Protein AF-A0A3M1EK47-F1 (afdb_monomer)

Mean predicted aligned error: 3.62 Å

Radius of gyration: 11.81 Å; Cα contacts (8 Å, |Δi|>4): 187; chains: 1; bounding box: 24×25×31 Å

Foldseek 3Di:
DKDKDKDFAFWKKWFWDQWPFWKKWKDKPNDDTDIDTRHRPDGIGIPGDRGDGGMMMMMIDTPDPTDIGTPDMDHD

Secondary structure (DSSP, 8-state):
-EEEEEEEES-EEEEES--SS-EEEEEETTPPPEEEE--TT--EEE--S-PPSEEEEEEEEE-SS----EEEEEE-

Nearest PDB structures (foldseek):
  2wao-assembly1_A  TM=8.821E-01  e=1.740E-03  Acetivibrio thermocellus
  2wab-assembly1_A  TM=8.335E-01  e=1.482E-03  Acetivibrio thermocellus
  6ncw-assembly1_A  TM=5.871E-01  e=5.308E-02  Eisenbergiella tayi
  6ncx-assembly1_D  TM=5.880E-01  e=1.007E-01  Eisenbergiella tayi
  6ncx-assembly1_C  TM=5.852E-01  e=1.007E-01  Eisenbergiella tayi

Structure (mmCIF, N/CA/C/O backbone):
data_AF-A0A3M1EK47-F1
#
_entry.id   AF-A0A3M1EK47-F1
#
loop_
_atom_site.group_PDB
_atom_site.id
_atom_site.type_symbol
_atom_site.label_atom_id
_atom_site.label_alt_id
_atom_site.label_comp_id
_atom_site.label_asym_id
_atom_site.label_entity_id
_atom_site.label_seq_id
_atom_site.pdbx_PDB_ins_code
_atom_site.Cartn_x
_atom_site.Cartn_y
_atom_site.Cartn_z
_atom_site.occupancy
_atom_site.B_iso_or_equiv
_atom_site.auth_seq_id
_atom_site.auth_comp_id
_atom_site.auth_asym_id
_atom_site.auth_atom_id
_atom_site.pdbx_PDB_model_num
ATOM 1 N N . GLU A 1 1 ? -0.085 3.322 -11.494 1.00 84.31 1 GLU A N 1
ATOM 2 C CA . GLU A 1 1 ? -1.457 2.929 -11.083 1.00 84.31 1 GLU A CA 1
ATOM 3 C C . GLU A 1 1 ? -1.706 3.322 -9.630 1.00 84.31 1 GLU A C 1
ATOM 5 O O . GLU A 1 1 ? -0.732 3.449 -8.892 1.00 84.31 1 GLU A O 1
ATOM 10 N N . THR A 1 2 ? -2.964 3.522 -9.222 1.00 91.50 2 THR A N 1
ATOM 11 C CA . THR A 1 2 ? -3.313 3.958 -7.857 1.00 91.50 2 THR A CA 1
ATOM 12 C C . THR A 1 2 ? -4.375 3.056 -7.243 1.00 91.50 2 THR A C 1
ATOM 14 O O . THR A 1 2 ? -5.424 2.840 -7.845 1.00 91.50 2 THR A O 1
ATOM 17 N N . VAL A 1 3 ? -4.135 2.600 -6.014 1.00 91.75 3 VAL A N 1
ATOM 18 C CA . VAL A 1 3 ? -5.096 1.865 -5.183 1.00 91.75 3 VAL A CA 1
ATOM 19 C C . VAL A 1 3 ? -5.409 2.698 -3.946 1.00 91.75 3 VAL A C 1
ATOM 21 O O . VAL A 1 3 ? -4.512 3.281 -3.337 1.00 91.75 3 VAL A O 1
ATOM 24 N N . ARG A 1 4 ? -6.685 2.758 -3.563 1.00 94.75 4 ARG A N 1
ATOM 25 C CA . ARG A 1 4 ? -7.142 3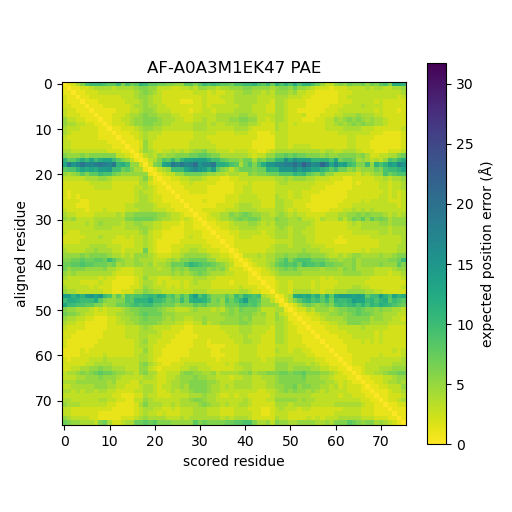.459 -2.361 1.00 94.75 4 ARG A CA 1
ATOM 26 C C . ARG A 1 4 ? -8.078 2.566 -1.563 1.00 94.75 4 ARG A C 1
ATOM 28 O O . ARG A 1 4 ? -8.995 1.985 -2.135 1.00 94.75 4 ARG A O 1
ATOM 35 N N . PHE A 1 5 ? -7.862 2.491 -0.257 1.00 94.25 5 PHE A N 1
ATOM 36 C CA . PHE A 1 5 ? -8.693 1.706 0.651 1.00 94.25 5 PHE A CA 1
ATOM 37 C C . PHE A 1 5 ? -8.701 2.315 2.052 1.00 94.25 5 PHE A C 1
ATOM 39 O O . PHE A 1 5 ? -7.857 3.148 2.388 1.00 94.25 5 PHE A O 1
ATOM 46 N N . THR A 1 6 ? -9.668 1.897 2.861 1.00 95.75 6 THR A N 1
ATOM 47 C CA . THR A 1 6 ? -9.754 2.242 4.279 1.00 95.75 6 THR A CA 1
ATOM 48 C C . THR A 1 6 ? -9.581 1.000 5.136 1.00 95.75 6 THR A C 1
ATOM 50 O O . THR A 1 6 ? -9.944 -0.105 4.731 1.00 95.75 6 THR A O 1
ATOM 53 N N . PHE A 1 7 ? -9.011 1.170 6.324 1.00 94.06 7 PHE A N 1
ATOM 54 C CA . PHE A 1 7 ? -8.927 0.103 7.315 1.00 94.06 7 PHE A CA 1
ATOM 55 C C . PHE A 1 7 ? -9.062 0.674 8.729 1.00 94.06 7 PHE A C 1
ATOM 57 O O . PHE A 1 7 ? -8.752 1.838 8.970 1.00 94.06 7 PHE A O 1
ATOM 64 N N . SER A 1 8 ? -9.515 -0.154 9.671 1.00 95.19 8 SER A N 1
ATOM 65 C CA . SER A 1 8 ? -9.549 0.180 11.098 1.00 95.19 8 SER A CA 1
ATOM 66 C C . SER A 1 8 ? -8.411 -0.520 11.830 1.00 95.19 8 SER A C 1
ATOM 68 O O . SER A 1 8 ? -8.373 -1.748 11.869 1.00 95.19 8 SER A O 1
ATOM 70 N N . GLY A 1 9 ? -7.497 0.238 12.425 1.00 93.25 9 GLY A N 1
ATOM 71 C CA . GLY A 1 9 ? -6.328 -0.311 13.103 1.00 93.25 9 GLY A CA 1
ATOM 72 C C . GLY A 1 9 ? -5.363 0.776 13.552 1.00 93.25 9 GLY A C 1
ATOM 73 O O . GLY A 1 9 ? -5.733 1.931 13.721 1.00 93.25 9 GLY A O 1
ATOM 74 N N . ARG A 1 10 ? -4.121 0.381 13.791 1.00 93.25 10 ARG A N 1
ATOM 75 C CA . ARG A 1 10 ? -2.986 1.247 14.154 1.00 93.25 10 ARG A CA 1
ATOM 76 C C . ARG A 1 10 ? -1.731 0.905 13.348 1.00 93.25 10 ARG A C 1
ATOM 78 O O . ARG A 1 10 ? -0.761 1.668 13.366 1.00 93.25 10 ARG A O 1
ATOM 85 N N . ARG A 1 11 ? -1.717 -0.250 12.674 1.00 92.50 11 ARG A N 1
ATOM 86 C CA . ARG A 1 11 ? -0.613 -0.711 11.829 1.00 92.50 11 ARG A CA 1
ATOM 87 C C . ARG A 1 11 ? -1.148 -1.364 10.566 1.00 92.50 11 ARG A C 1
ATOM 89 O O . ARG A 1 11 ? -2.204 -1.989 10.573 1.00 92.50 11 ARG A O 1
ATOM 96 N N . LEU A 1 12 ? -0.365 -1.225 9.506 1.00 93.19 12 LEU A N 1
ATOM 97 C CA . LEU A 1 12 ? -0.611 -1.830 8.213 1.00 93.19 12 LEU A CA 1
ATOM 98 C C . LEU A 1 12 ? 0.711 -2.364 7.662 1.00 93.19 12 LEU A C 1
ATOM 100 O O . LEU A 1 12 ? 1.709 -1.637 7.622 1.00 93.19 12 LEU A 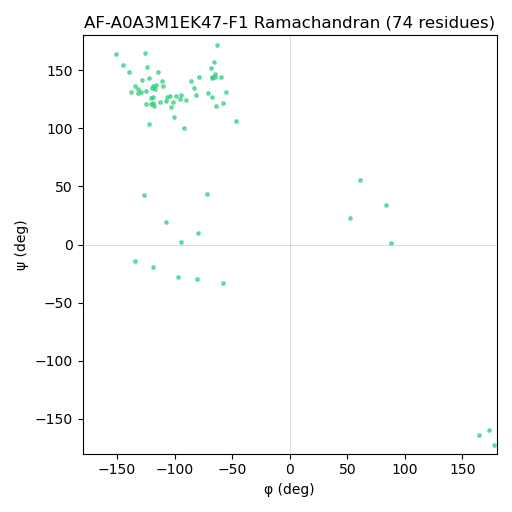O 1
ATOM 104 N N . THR A 1 13 ? 0.697 -3.607 7.204 1.00 94.00 13 THR A N 1
ATOM 105 C CA . THR A 1 13 ? 1.793 -4.219 6.452 1.00 94.00 13 THR A CA 1
ATOM 106 C C . THR A 1 13 ? 1.275 -4.603 5.076 1.00 94.00 13 THR A C 1
ATOM 108 O O . THR A 1 13 ? 0.253 -5.279 4.960 1.00 94.00 13 THR A O 1
ATOM 111 N N . LEU A 1 14 ? 1.975 -4.153 4.038 1.00 92.56 14 LEU A N 1
ATOM 112 C CA . LEU A 1 14 ? 1.746 -4.566 2.660 1.00 92.56 14 LEU A CA 1
ATOM 113 C C . LEU A 1 14 ? 2.442 -5.909 2.427 1.00 92.56 14 LEU A C 1
ATOM 115 O O . LEU A 1 14 ? 3.637 -6.032 2.709 1.00 92.56 14 LEU A O 1
ATOM 119 N N . VAL A 1 15 ? 1.699 -6.881 1.901 1.00 93.38 15 VAL A N 1
ATOM 120 C CA . VAL A 1 15 ? 2.226 -8.184 1.490 1.00 93.38 15 VAL A CA 1
ATOM 121 C C . VAL A 1 15 ? 2.241 -8.246 -0.032 1.00 93.38 15 VAL A C 1
ATOM 123 O O . VAL A 1 15 ? 1.213 -8.038 -0.682 1.00 93.38 15 VAL A O 1
ATOM 126 N N . THR A 1 16 ? 3.412 -8.502 -0.601 1.00 91.81 16 THR A N 1
ATOM 127 C CA . THR A 1 16 ? 3.641 -8.551 -2.043 1.00 91.81 16 THR A CA 1
ATOM 128 C C . THR A 1 16 ? 4.234 -9.887 -2.453 1.00 91.81 16 THR A C 1
ATOM 130 O O . THR A 1 16 ? 5.016 -10.486 -1.709 1.00 91.81 16 THR A O 1
ATOM 133 N N . THR A 1 17 ? 3.983 -10.280 -3.698 1.00 87.00 17 THR A N 1
ATOM 134 C CA . THR A 1 17 ? 4.894 -11.204 -4.372 1.00 87.00 17 THR A CA 1
ATOM 135 C C . THR A 1 17 ? 6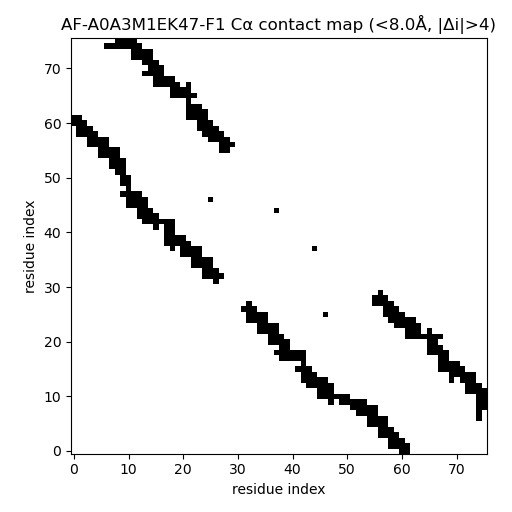.244 -10.508 -4.588 1.00 87.00 17 THR A C 1
ATOM 137 O O . THR A 1 17 ? 6.296 -9.270 -4.586 1.00 87.00 17 THR A O 1
ATOM 140 N N . PRO A 1 18 ? 7.353 -11.257 -4.746 1.00 74.88 18 PRO A N 1
ATOM 141 C CA . PRO A 1 18 ? 8.649 -10.693 -5.117 1.00 74.88 18 PRO A CA 1
ATOM 142 C C . PRO A 1 18 ? 8.502 -9.712 -6.286 1.00 74.88 18 PRO A C 1
ATOM 144 O O . PRO A 1 18 ? 8.212 -10.102 -7.418 1.00 74.88 18 PRO A O 1
ATOM 147 N N . SER A 1 19 ? 8.617 -8.419 -5.985 1.00 67.00 19 SER A N 1
ATOM 148 C CA . SER A 1 19 ? 8.443 -7.353 -6.970 1.00 67.00 19 SER A CA 1
ATOM 149 C C . SER A 1 19 ? 9.774 -7.119 -7.670 1.00 67.00 19 SER A C 1
ATOM 151 O O . SER A 1 19 ? 10.806 -7.142 -7.010 1.00 67.00 19 SER A O 1
ATOM 153 N N . GLY A 1 20 ? 9.792 -6.872 -8.976 1.00 75.31 20 GLY A N 1
ATOM 154 C CA . GLY A 1 20 ? 11.036 -6.634 -9.725 1.00 75.31 20 GLY A CA 1
ATOM 155 C C . GLY A 1 20 ? 11.691 -5.274 -9.433 1.00 75.31 20 GLY A C 1
ATOM 156 O O . GLY A 1 20 ? 12.051 -4.572 -10.372 1.00 75.31 20 GLY A O 1
ATOM 157 N N . GLY A 1 21 ? 11.764 -4.846 -8.166 1.00 84.75 21 GLY A N 1
ATOM 158 C CA . GLY A 1 21 ? 12.259 -3.527 -7.759 1.00 84.75 21 GLY A CA 1
ATOM 159 C C . GLY A 1 21 ? 11.207 -2.414 -7.842 1.00 84.75 21 GLY A C 1
ATOM 160 O O . GLY A 1 21 ? 11.525 -1.269 -8.184 1.00 84.75 21 GLY A O 1
ATOM 161 N N . ALA A 1 22 ? 9.937 -2.727 -7.574 1.00 91.31 22 ALA A N 1
ATOM 162 C CA . ALA A 1 22 ? 8.859 -1.745 -7.636 1.00 91.31 22 ALA A CA 1
ATOM 163 C C . ALA A 1 22 ? 9.019 -0.641 -6.581 1.00 91.31 22 ALA A C 1
ATOM 165 O O . ALA A 1 22 ? 9.518 -0.856 -5.479 1.00 91.31 22 ALA A O 1
ATOM 166 N N . THR A 1 23 ? 8.595 0.573 -6.915 1.00 93.00 23 THR A N 1
ATOM 167 C CA . THR A 1 23 ? 8.581 1.710 -5.990 1.00 93.00 23 TH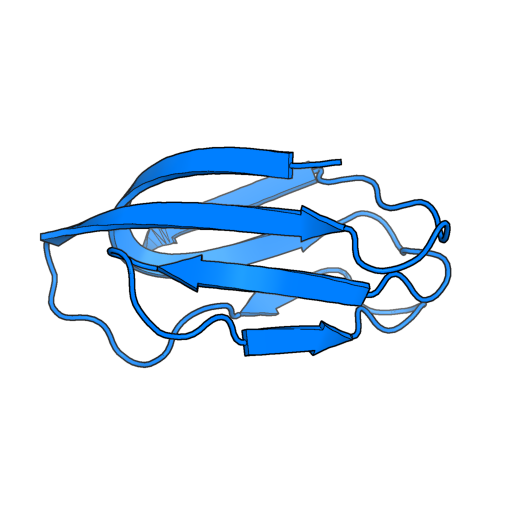R A CA 1
ATOM 168 C C . THR A 1 23 ? 7.158 2.217 -5.849 1.00 93.00 23 THR A C 1
ATOM 170 O O . THR A 1 23 ? 6.505 2.534 -6.843 1.00 93.00 23 THR A O 1
ATOM 173 N N . VAL A 1 24 ? 6.676 2.311 -4.612 1.00 93.25 24 VAL A N 1
ATOM 174 C CA . VAL A 1 24 ? 5.315 2.754 -4.301 1.00 93.25 24 VAL A CA 1
ATOM 175 C C . VAL A 1 24 ? 5.339 4.011 -3.445 1.00 93.25 24 VAL A C 1
ATOM 177 O O . VAL A 1 24 ? 6.110 4.131 -2.500 1.00 93.25 24 VAL A O 1
ATOM 180 N N . SER A 1 25 ? 4.481 4.963 -3.780 1.00 94.94 25 SER A N 1
ATOM 181 C CA . SER A 1 25 ? 4.205 6.147 -2.984 1.00 94.94 25 SER A CA 1
ATOM 182 C C . SER A 1 25 ? 2.973 5.892 -2.124 1.00 94.94 25 SER A C 1
ATOM 184 O O . SER A 1 25 ? 1.916 5.519 -2.634 1.00 94.94 25 SER A O 1
ATOM 186 N N . VAL A 1 26 ? 3.116 6.072 -0.818 1.00 94.00 26 VAL A N 1
ATOM 187 C CA . VAL A 1 26 ? 2.116 5.793 0.206 1.00 94.00 26 VAL A CA 1
ATOM 188 C C . VAL A 1 26 ? 1.670 7.109 0.818 1.00 94.00 26 VAL A C 1
ATOM 190 O O . VAL A 1 26 ? 2.481 7.857 1.354 1.00 94.00 26 VAL A O 1
ATOM 193 N N . ARG A 1 27 ? 0.374 7.393 0.765 1.00 94.12 27 ARG A N 1
ATOM 194 C CA . ARG A 1 27 ? -0.251 8.521 1.460 1.00 94.12 27 ARG A CA 1
ATOM 195 C C . ARG A 1 27 ? -1.291 7.988 2.431 1.00 94.12 27 ARG A C 1
ATOM 197 O O . ARG A 1 27 ? -2.099 7.146 2.047 1.00 94.12 27 ARG A O 1
ATOM 204 N N . VAL A 1 28 ? -1.295 8.507 3.654 1.00 92.38 28 VAL A N 1
ATOM 205 C CA . VAL A 1 28 ? -2.229 8.103 4.712 1.00 92.38 28 VAL A CA 1
ATOM 206 C C . VAL A 1 28 ? -2.955 9.332 5.234 1.00 92.38 28 VAL A C 1
ATOM 208 O O . VAL A 1 28 ? -2.327 10.362 5.423 1.00 92.38 28 VAL A O 1
ATOM 211 N N . ASP A 1 29 ? -4.279 9.260 5.358 1.00 93.19 29 ASP A N 1
ATOM 212 C CA . ASP A 1 29 ? -5.149 10.323 5.897 1.00 93.19 29 ASP A CA 1
ATOM 213 C C . ASP A 1 29 ? -4.977 11.718 5.264 1.00 93.19 29 ASP A C 1
ATOM 215 O O . ASP A 1 29 ? -5.358 12.737 5.831 1.00 93.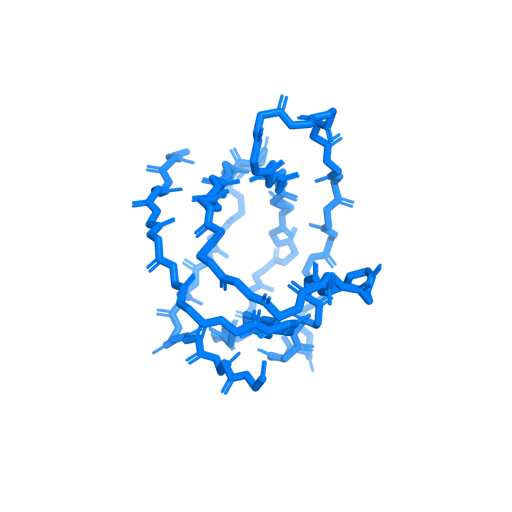19 29 ASP A O 1
ATOM 219 N N . GLY A 1 30 ? -4.456 11.767 4.035 1.00 89.88 30 GLY A N 1
ATOM 220 C CA . GLY A 1 30 ? -4.196 13.017 3.318 1.00 89.88 30 GLY A CA 1
ATOM 221 C C . GLY A 1 30 ? -2.820 13.637 3.577 1.00 89.88 30 GLY A C 1
ATOM 222 O O . GLY A 1 30 ? -2.530 14.671 2.977 1.00 89.88 30 GLY A O 1
ATOM 223 N N . ASP A 1 31 ? -1.970 12.999 4.385 1.00 90.12 31 ASP A N 1
ATOM 224 C CA . ASP A 1 31 ? -0.616 13.464 4.689 1.00 90.12 31 ASP A CA 1
ATOM 225 C C . ASP A 1 31 ? 0.301 13.515 3.452 1.00 90.12 31 ASP A C 1
ATOM 227 O O . ASP A 1 31 ? -0.013 13.052 2.343 1.00 90.12 31 ASP A O 1
ATOM 231 N N . SER A 1 32 ? 1.488 14.090 3.643 1.00 91.56 32 SER A N 1
ATOM 232 C CA . SER A 1 32 ? 2.544 14.058 2.636 1.00 91.56 32 SER A CA 1
ATOM 233 C C . SER A 1 32 ? 2.867 12.611 2.241 1.00 91.56 32 SER A C 1
ATOM 235 O O . SER A 1 32 ? 3.055 11.766 3.116 1.00 91.56 32 SER A O 1
ATOM 237 N N . PRO A 1 33 ? 2.935 12.309 0.933 1.00 93.06 33 PRO A N 1
ATOM 238 C CA . PRO A 1 33 ? 3.239 10.968 0.475 1.00 93.06 33 PRO A CA 1
ATOM 239 C C . PRO A 1 33 ? 4.680 10.580 0.820 1.00 93.06 33 PRO A C 1
ATOM 241 O O . PRO A 1 33 ? 5.600 11.389 0.700 1.00 93.06 33 PRO A O 1
ATOM 244 N N . GLU A 1 34 ? 4.872 9.319 1.176 1.00 92.12 34 GLU A N 1
ATOM 245 C CA . GLU A 1 34 ? 6.169 8.699 1.410 1.00 92.12 34 GLU A CA 1
ATOM 246 C C . GLU A 1 34 ? 6.481 7.679 0.317 1.00 92.12 34 GLU A C 1
ATOM 248 O O . GLU A 1 34 ? 5.610 6.928 -0.106 1.00 92.12 34 GLU A O 1
ATOM 253 N N . THR A 1 35 ? 7.734 7.614 -0.122 1.00 93.75 35 THR A N 1
ATOM 254 C CA . THR A 1 35 ? 8.179 6.618 -1.099 1.00 93.75 35 THR A CA 1
ATOM 255 C C . THR A 1 35 ? 8.763 5.394 -0.402 1.00 93.75 35 THR A C 1
ATOM 257 O O . THR A 1 35 ? 9.671 5.514 0.417 1.00 93.75 35 THR A O 1
ATOM 260 N N . VAL A 1 36 ? 8.286 4.210 -0.781 1.00 91.38 36 VAL A N 1
ATOM 261 C CA . VAL A 1 36 ? 8.757 2.908 -0.306 1.00 91.38 36 VAL A CA 1
ATOM 262 C C . VAL A 1 36 ? 9.293 2.115 -1.495 1.00 91.38 36 VAL A C 1
ATOM 264 O O . VAL A 1 36 ? 8.577 1.859 -2.464 1.00 91.38 36 VAL A O 1
ATOM 267 N N . SER A 1 37 ? 10.561 1.714 -1.418 1.00 91.62 37 SER A N 1
ATOM 268 C CA . SER A 1 37 ? 11.183 0.829 -2.404 1.00 91.62 37 SER A CA 1
ATOM 269 C C . SER A 1 37 ? 11.001 -0.629 -2.000 1.00 91.62 37 SER A C 1
ATOM 271 O O . SER A 1 37 ? 11.395 -1.048 -0.907 1.00 91.62 37 SER A O 1
ATOM 273 N N . LEU A 1 38 ? 10.415 -1.409 -2.899 1.00 90.62 38 LEU A N 1
ATOM 274 C CA . LEU A 1 38 ? 10.131 -2.818 -2.705 1.00 90.62 38 LEU A CA 1
ATOM 275 C C . LEU A 1 38 ? 11.307 -3.640 -3.239 1.00 90.62 38 LEU A C 1
ATOM 277 O O . LEU A 1 38 ? 11.489 -3.817 -4.439 1.00 90.62 38 LEU A O 1
ATOM 281 N N . ALA A 1 39 ? 12.166 -4.085 -2.319 1.00 86.00 39 ALA A N 1
ATOM 282 C CA . ALA A 1 39 ? 13.309 -4.940 -2.639 1.00 86.00 39 ALA A CA 1
ATOM 283 C C . ALA A 1 39 ? 12.892 -6.273 -3.291 1.00 86.00 39 ALA A C 1
ATOM 285 O O . ALA A 1 39 ? 11.913 -6.882 -2.879 1.00 86.00 39 ALA A O 1
ATOM 286 N N . GLU A 1 40 ? 13.693 -6.777 -4.230 1.00 81.00 40 GLU A N 1
ATOM 287 C CA . GLU A 1 40 ? 13.343 -7.951 -5.048 1.00 81.00 40 GLU A CA 1
ATOM 288 C C . GLU A 1 40 ? 13.042 -9.229 -4.255 1.00 81.00 40 GLU A C 1
ATOM 290 O O . GLU A 1 40 ? 12.183 -10.009 -4.643 1.00 81.00 40 GLU A O 1
ATOM 295 N N . ASN A 1 41 ? 13.708 -9.429 -3.116 1.00 82.50 41 ASN A N 1
ATOM 296 C CA . ASN A 1 41 ? 13.615 -10.661 -2.322 1.00 82.50 41 ASN A CA 1
ATOM 297 C C . ASN A 1 41 ? 12.828 -10.492 -1.016 1.00 82.50 41 ASN A C 1
ATOM 299 O O . ASN A 1 41 ? 13.000 -11.275 -0.080 1.00 82.50 41 ASN A O 1
ATOM 303 N N . ARG A 1 42 ? 12.010 -9.443 -0.907 1.00 84.50 42 ARG A N 1
ATOM 304 C CA . ARG A 1 42 ? 11.202 -9.171 0.283 1.00 84.50 42 ARG A CA 1
ATOM 305 C C . ARG A 1 42 ? 9.727 -9.115 -0.100 1.00 84.50 42 ARG A C 1
ATOM 307 O O . ARG A 1 42 ? 9.369 -8.646 -1.170 1.00 84.50 42 ARG A O 1
ATOM 314 N N . THR A 1 43 ? 8.887 -9.627 0.790 1.00 90.25 43 THR A N 1
ATOM 315 C CA . THR A 1 43 ? 7.443 -9.765 0.562 1.00 90.25 43 THR A CA 1
ATOM 316 C C . THR A 1 43 ? 6.615 -8.971 1.565 1.00 90.25 43 THR A C 1
ATOM 318 O O . THR A 1 43 ? 5.466 -8.665 1.293 1.00 90.25 43 THR A O 1
ATOM 321 N N . GLU A 1 44 ? 7.179 -8.588 2.713 1.00 92.25 44 GLU A N 1
ATOM 322 C CA . GLU A 1 44 ? 6.451 -7.869 3.763 1.00 92.25 44 GLU A CA 1
ATOM 323 C C . GLU A 1 44 ? 7.037 -6.482 4.021 1.00 92.25 44 GLU A C 1
ATOM 325 O O . GLU A 1 44 ? 8.190 -6.336 4.453 1.00 92.25 44 GLU A O 1
ATOM 330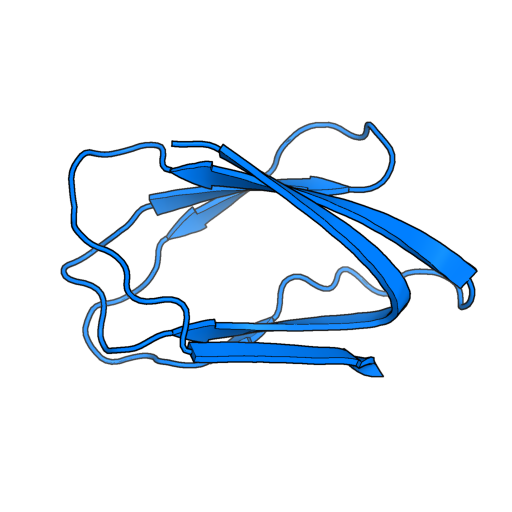 N N . TYR A 1 45 ? 6.216 -5.455 3.815 1.00 91.75 45 TYR A N 1
ATOM 331 C CA . TYR A 1 45 ? 6.601 -4.054 3.949 1.00 91.75 45 TYR A CA 1
ATOM 332 C C . TYR A 1 45 ? 5.706 -3.360 4.968 1.00 91.75 45 TYR A C 1
ATOM 334 O O . TYR A 1 45 ? 4.553 -3.040 4.667 1.00 91.75 45 TYR A O 1
ATOM 342 N N . PRO A 1 46 ? 6.207 -3.122 6.190 1.00 91.88 46 PRO A N 1
ATOM 343 C CA . PRO A 1 46 ? 5.466 -2.345 7.162 1.00 91.88 46 PRO A CA 1
ATOM 344 C C . PRO A 1 46 ? 5.303 -0.916 6.645 1.00 91.88 46 PRO A C 1
ATOM 346 O O . PRO A 1 46 ? 6.290 -0.214 6.435 1.00 91.88 46 PRO A O 1
ATOM 349 N N . LEU A 1 47 ? 4.055 -0.490 6.460 1.00 88.25 47 LEU A N 1
ATOM 350 C CA . LEU A 1 47 ? 3.701 0.875 6.061 1.00 88.25 47 LEU A CA 1
ATOM 351 C C . LEU A 1 47 ? 3.378 1.760 7.277 1.00 88.25 47 LEU A C 1
ATOM 353 O O . LEU A 1 47 ? 2.991 2.915 7.132 1.00 88.25 47 LEU A O 1
ATOM 357 N N . PHE A 1 48 ? 3.496 1.205 8.486 1.00 76.69 48 PHE A N 1
ATOM 358 C CA . PHE A 1 48 ? 3.094 1.855 9.725 1.00 76.69 48 PHE A CA 1
ATOM 359 C C . PHE A 1 48 ? 4.124 2.884 10.215 1.00 76.69 48 PHE A C 1
ATOM 361 O O . PHE A 1 48 ? 5.331 2.642 10.201 1.00 76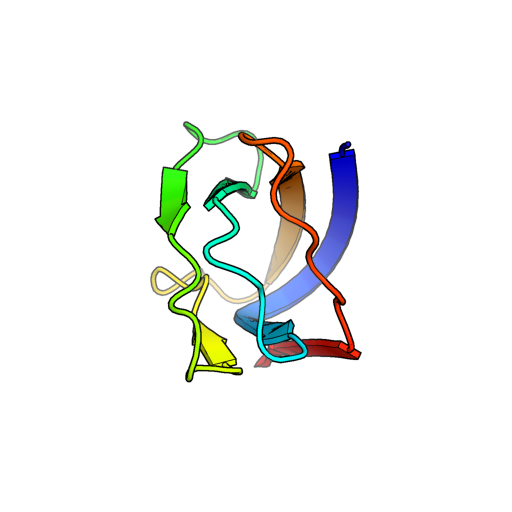.69 48 PHE A O 1
ATOM 368 N N . ARG A 1 49 ? 3.627 3.984 10.796 1.00 70.25 49 ARG A N 1
ATOM 369 C CA . ARG A 1 49 ? 4.419 4.939 11.597 1.00 70.25 49 ARG A CA 1
ATOM 370 C C . ARG A 1 49 ? 3.812 5.192 12.983 1.00 70.25 49 ARG A C 1
ATOM 372 O O . ARG A 1 49 ? 3.771 6.323 13.451 1.00 70.25 49 ARG A O 1
ATOM 379 N N . SER A 1 50 ? 3.343 4.130 13.643 1.00 75.50 50 SER A N 1
ATOM 380 C CA . SER A 1 50 ? 2.715 4.190 14.976 1.00 75.50 50 SER A CA 1
ATOM 381 C C . SER A 1 50 ? 1.451 5.055 15.003 1.00 75.50 50 SER A C 1
ATOM 383 O O . SER A 1 50 ? 1.343 6.005 15.780 1.00 75.50 50 SER A O 1
ATOM 385 N N . TRP A 1 51 ? 0.486 4.734 14.142 1.00 88.06 51 TRP A N 1
ATOM 386 C CA . TRP A 1 51 ? -0.768 5.475 14.078 1.00 88.06 51 TRP A CA 1
ATOM 387 C C . TRP A 1 51 ? -1.619 5.254 15.330 1.00 88.06 51 TRP A C 1
ATOM 389 O O . TRP A 1 51 ? -1.543 4.222 16.005 1.00 88.06 51 TRP A O 1
ATOM 399 N N . ARG A 1 52 ? -2.435 6.257 15.666 1.00 90.56 52 ARG A N 1
ATOM 400 C CA . ARG A 1 52 ? -3.453 6.101 16.709 1.00 90.56 52 ARG A CA 1
ATOM 401 C C . ARG A 1 52 ? -4.463 5.067 16.236 1.00 90.56 52 ARG A C 1
ATOM 403 O O . ARG A 1 52 ? -4.798 5.055 15.067 1.00 90.56 52 ARG A O 1
ATOM 410 N N . LYS A 1 53 ? -4.984 4.244 17.148 1.00 92.81 53 LYS A N 1
ATOM 411 C CA . LYS A 1 53 ? -6.055 3.306 16.803 1.00 92.81 53 LYS A CA 1
ATOM 412 C C . LYS A 1 53 ? -7.256 4.081 16.249 1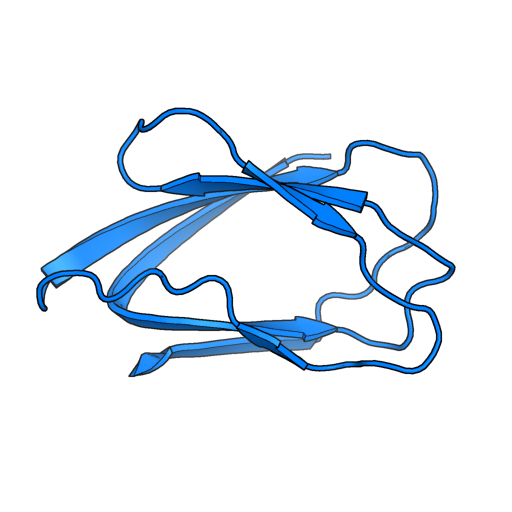.00 92.81 53 LYS A C 1
ATOM 414 O O . LYS A 1 53 ? -7.809 4.916 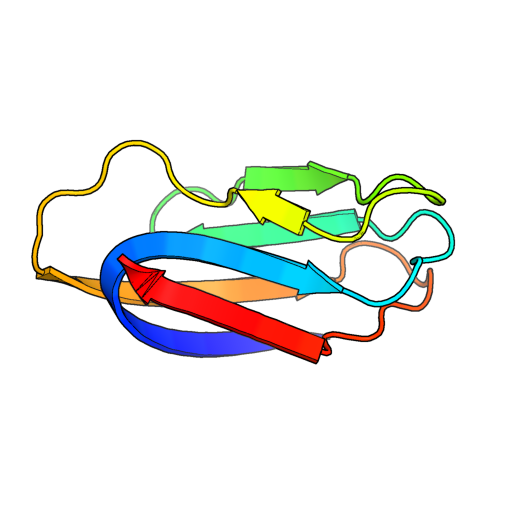16.967 1.00 92.81 53 LYS A O 1
ATOM 419 N N . GLY A 1 54 ? -7.664 3.776 15.025 1.00 94.06 54 GLY A N 1
ATOM 420 C CA . GLY A 1 54 ? -8.773 4.450 14.358 1.00 94.06 54 GLY A CA 1
ATOM 421 C C . GLY A 1 54 ? -8.990 3.945 12.939 1.00 94.06 54 GLY A C 1
ATOM 422 O O . GLY A 1 54 ? -8.398 2.949 12.527 1.00 94.06 54 GLY A O 1
ATOM 423 N N . GLU A 1 55 ? -9.875 4.620 12.214 1.00 96.12 55 GLU A N 1
ATOM 424 C CA . GLU A 1 55 ? -10.019 4.432 10.774 1.00 96.12 55 GLU A CA 1
ATOM 425 C C . GLU A 1 55 ? -8.968 5.272 10.044 1.00 96.12 55 GLU A C 1
ATOM 427 O O . GLU A 1 55 ? -8.785 6.446 10.365 1.00 96.12 55 GLU A O 1
ATOM 432 N N . HIS A 1 56 ? -8.308 4.662 9.062 1.00 94.75 56 HIS A N 1
ATOM 433 C CA . HIS A 1 56 ? -7.304 5.301 8.222 1.00 94.75 56 HIS A CA 1
ATOM 434 C C . HIS A 1 56 ? -7.621 5.080 6.749 1.00 94.75 56 HIS A C 1
ATOM 436 O O . HIS A 1 56 ? -8.020 3.984 6.346 1.00 94.75 56 HIS A O 1
ATOM 442 N N . THR A 1 57 ? -7.387 6.102 5.931 1.00 95.44 57 THR A N 1
ATOM 443 C CA . THR A 1 57 ? -7.426 5.995 4.470 1.00 95.44 57 THR A CA 1
ATOM 444 C C . THR A 1 57 ? -6.014 5.909 3.922 1.00 95.44 57 THR A C 1
ATOM 446 O O . THR A 1 57 ? -5.229 6.839 4.091 1.00 95.44 57 THR A O 1
ATOM 449 N N . VAL A 1 58 ? -5.713 4.840 3.190 1.00 94.06 58 VAL A N 1
ATOM 450 C CA . VAL A 1 58 ? -4.422 4.643 2.530 1.00 94.06 58 VAL A CA 1
ATOM 451 C C . VAL A 1 58 ? -4.585 4.768 1.025 1.00 94.06 58 VAL A C 1
ATOM 453 O O . VAL A 1 58 ? -5.515 4.223 0.429 1.00 94.06 58 VAL A O 1
ATOM 456 N N . GLN A 1 59 ? -3.653 5.481 0.406 1.00 95.25 59 GLN A N 1
ATOM 457 C CA . GLN A 1 59 ? -3.485 5.554 -1.034 1.00 95.25 59 GLN A CA 1
ATOM 458 C C . GLN A 1 59 ? -2.083 5.065 -1.397 1.00 95.25 59 GLN A C 1
ATOM 460 O O . GLN A 1 59 ? -1.089 5.642 -0.961 1.00 95.25 59 GLN A O 1
ATOM 465 N N . LEU A 1 60 ? -2.018 4.024 -2.222 1.00 93.38 60 LEU A N 1
ATOM 466 C CA . LEU A 1 60 ? -0.792 3.482 -2.797 1.00 93.38 60 LEU A CA 1
ATOM 467 C C . LEU A 1 60 ? -0.736 3.862 -4.270 1.00 93.38 60 LEU A C 1
ATOM 469 O O . LEU A 1 60 ? -1.688 3.621 -5.006 1.00 93.38 60 LEU A O 1
ATOM 473 N N . THR A 1 61 ? 0.364 4.464 -4.702 1.00 94.62 61 THR A N 1
ATOM 474 C CA . THR A 1 61 ? 0.581 4.860 -6.096 1.00 94.62 61 THR A CA 1
ATOM 475 C C . THR A 1 61 ? 1.883 4.250 -6.584 1.00 94.62 61 THR A C 1
ATOM 477 O O . THR A 1 61 ? 2.932 4.508 -6.005 1.00 94.62 61 THR A O 1
ATOM 480 N N . LEU A 1 62 ? 1.834 3.444 -7.639 1.00 93.38 62 LEU A N 1
ATOM 481 C CA . LEU A 1 62 ? 3.037 2.921 -8.279 1.00 93.38 62 LEU A CA 1
ATOM 482 C C . LEU A 1 62 ? 3.802 4.073 -8.955 1.00 93.38 62 LEU A C 1
ATOM 484 O O . LEU A 1 62 ? 3.208 4.840 -9.715 1.00 93.38 62 LEU A O 1
ATOM 488 N N . VAL A 1 63 ? 5.092 4.204 -8.639 1.00 95.19 63 VAL A N 1
ATOM 489 C CA . VAL A 1 63 ? 5.961 5.321 -9.056 1.00 95.19 63 VAL A CA 1
ATOM 490 C C . VAL A 1 63 ? 6.798 4.973 -10.288 1.00 95.19 63 VAL A C 1
ATOM 492 O O . VAL A 1 63 ? 7.152 5.868 -11.050 1.00 95.19 63 VAL A O 1
ATOM 495 N N . ASN A 1 64 ? 7.122 3.696 -10.489 1.00 92.69 64 ASN A N 1
ATOM 496 C CA . ASN A 1 64 ? 7.879 3.199 -11.638 1.00 92.69 64 ASN A CA 1
ATOM 497 C C . ASN A 1 64 ? 7.126 2.068 -12.350 1.00 92.69 64 ASN A C 1
ATOM 499 O O . ASN A 1 64 ? 6.227 1.465 -11.784 1.00 92.69 64 ASN A O 1
ATOM 503 N N . ASP A 1 65 ? 7.525 1.731 -13.573 1.00 88.69 65 ASP A N 1
ATOM 504 C CA . ASP A 1 65 ? 6.843 0.694 -14.367 1.00 88.69 65 ASP A CA 1
ATOM 505 C C . ASP A 1 65 ? 7.227 -0.745 -13.969 1.00 88.69 65 ASP A C 1
ATOM 507 O O . ASP A 1 65 ? 6.891 -1.705 -14.663 1.00 88.69 65 ASP A O 1
ATOM 511 N N . ALA A 1 66 ? 7.953 -0.918 -12.861 1.00 89.38 66 ALA A N 1
ATOM 512 C CA . ALA A 1 66 ? 8.313 -2.239 -12.370 1.00 89.38 66 ALA A CA 1
ATOM 513 C C . ALA A 1 66 ? 7.063 -2.948 -11.817 1.00 89.38 66 ALA A C 1
ATOM 515 O O . ALA A 1 66 ? 6.328 -2.366 -11.012 1.00 89.38 66 ALA A O 1
ATOM 516 N N . PRO A 1 67 ? 6.809 -4.204 -12.224 1.00 86.00 67 PRO A N 1
ATOM 517 C CA . PRO A 1 67 ? 5.607 -4.912 -11.825 1.00 86.00 67 PRO A CA 1
ATOM 518 C C . PRO A 1 67 ? 5.614 -5.209 -10.324 1.00 86.00 67 PRO A C 1
ATOM 520 O O . PRO A 1 67 ? 6.641 -5.552 -9.729 1.00 86.00 67 PRO A O 1
ATOM 523 N N . ILE A 1 68 ? 4.425 -5.130 -9.735 1.00 88.12 68 ILE A N 1
ATOM 524 C CA . ILE A 1 68 ? 4.147 -5.493 -8.350 1.00 88.12 68 ILE A CA 1
ATOM 525 C C . ILE A 1 68 ? 2.902 -6.380 -8.317 1.00 88.12 68 ILE A C 1
ATOM 527 O O . ILE A 1 68 ? 1.871 -6.032 -8.889 1.00 88.12 68 ILE A O 1
ATOM 531 N N . GLY A 1 69 ? 2.985 -7.521 -7.634 1.00 89.44 69 GLY A N 1
ATOM 532 C CA . GLY A 1 69 ? 1.803 -8.257 -7.194 1.00 89.44 69 GLY A CA 1
ATOM 533 C C . GLY A 1 69 ? 1.522 -7.926 -5.736 1.00 89.44 69 GLY A C 1
ATOM 534 O O . GLY A 1 69 ? 2.418 -8.012 -4.900 1.00 89.44 69 GLY A O 1
ATOM 535 N N . VAL A 1 70 ? 0.292 -7.521 -5.431 1.00 89.75 70 VAL A N 1
ATOM 536 C CA . VAL A 1 70 ? -0.165 -7.303 -4.054 1.00 89.75 70 VAL A CA 1
ATOM 537 C C . VAL A 1 70 ? -0.982 -8.519 -3.638 1.00 89.75 70 VAL A C 1
ATOM 539 O O . VAL A 1 70 ? -2.086 -8.712 -4.143 1.00 89.75 70 VAL A O 1
ATOM 542 N N . ASP A 1 71 ? -0.440 -9.321 -2.723 1.00 91.50 71 ASP A N 1
ATOM 543 C CA . ASP A 1 71 ? -1.112 -10.518 -2.201 1.00 91.50 71 ASP A CA 1
ATOM 544 C C . ASP A 1 71 ? -2.131 -10.158 -1.118 1.00 91.50 71 ASP A C 1
ATOM 546 O O . ASP A 1 71 ? -3.146 -10.834 -0.948 1.00 91.50 71 ASP A O 1
ATOM 550 N N . GLY A 1 72 ? -1.883 -9.069 -0.386 1.00 92.50 72 GLY A N 1
ATOM 551 C CA . GLY A 1 72 ? -2.829 -8.571 0.595 1.00 92.50 72 GLY A CA 1
ATOM 552 C C . GLY A 1 72 ? -2.247 -7.565 1.575 1.00 92.50 72 GLY A C 1
ATOM 553 O O . GLY A 1 72 ? -1.178 -6.983 1.380 1.00 92.50 72 GLY A O 1
ATOM 554 N N . PHE A 1 73 ? -2.995 -7.373 2.656 1.00 92.88 73 PHE A N 1
ATOM 555 C CA . PHE A 1 73 ? -2.680 -6.439 3.725 1.00 92.88 73 PHE A CA 1
ATOM 556 C C . PHE A 1 73 ? -2.890 -7.108 5.079 1.00 92.88 73 PHE A C 1
ATOM 558 O O . PHE A 1 73 ? -3.914 -7.755 5.300 1.00 92.88 73 PHE A O 1
ATOM 565 N N . VAL A 1 74 ? -1.947 -6.904 5.996 1.00 94.00 74 VAL A N 1
ATOM 566 C CA . VAL A 1 74 ? -2.093 -7.290 7.405 1.00 94.00 74 VAL A CA 1
ATOM 567 C C . VAL A 1 74 ? -2.367 -6.035 8.225 1.00 94.00 74 VAL A C 1
ATOM 569 O O . VAL A 1 74 ? -1.626 -5.056 8.125 1.00 94.00 74 VAL A O 1
ATOM 572 N N . VAL A 1 75 ? -3.435 -6.067 9.021 1.00 92.56 75 VAL A N 1
ATOM 573 C CA . VAL A 1 75 ? -3.906 -4.954 9.856 1.00 92.56 75 VAL A CA 1
ATOM 574 C C . VAL A 1 75 ? -3.841 -5.354 11.331 1.00 92.56 75 VAL A C 1
ATOM 576 O O . VAL A 1 75 ? -4.312 -6.434 11.688 1.00 92.56 75 VAL A O 1
ATOM 579 N N . GLU A 1 76 ? -3.301 -4.475 12.184 1.00 87.19 76 GLU A N 1
ATOM 580 C CA . GLU A 1 76 ? -3.203 -4.648 13.653 1.00 87.19 76 GLU A CA 1
ATOM 581 C C . GLU A 1 76 ? -3.521 -3.366 14.440 1.00 87.19 76 GLU A C 1
ATOM 583 O O . GLU A 1 76 ? -3.452 -2.268 13.839 1.00 87.19 76 GLU A O 1
#

Solvent-accessible surface area (backbone atoms only — not comparable to full-atom values): 4238 Å² total; per-residue (Å²): 98,77,50,76,52,74,49,74,31,32,36,41,28,46,30,32,46,69,14,74,56,17,32,35,33,41,26,50,76,83,48,83,68,44,80,46,76,39,50,51,92,48,39,76,45,75,73,53,83,78,48,72,79,40,78,43,42,41,35,43,30,51,73,52,94,40,57,70,48,77,77,47,74,50,73,78

pLDDT: mean 90.1, std 5.91, range [67.0, 96.12]

Sequence (76 aa):
ETVRFTFSGRRLTLVTTPSGGATVSVRVDGDSPETVSLAENRTEYPLFRSWRKGEHTVQLTLVNDAPIGVDGFVVE